Protein AF-A0ABD6HLE8-F1 (afdb_monomer)

Mean predicted aligned error: 6.67 Å

Secondary structure (DSSP, 8-state):
----EEEEEE---STT-TTSTT---EEEEEEETTEEEEEEE--TT--TTTS-HHHHHHHHHHHHHHHT-

Solvent-accessible surface area (backbone atoms only — not comparable to full-atom values): 4334 Å² total; per-residue (Å²): 130,84,68,67,45,80,75,46,80,43,67,80,40,62,79,87,43,84,91,50,83,92,60,35,38,37,34,38,29,34,36,44,93,92,43,79,47,75,47,73,43,66,62,77,92,55,56,72,92,76,51,53,72,68,58,53,43,52,52,52,50,50,56,52,55,60,74,74,107

Sequence (69 aa):
MKKFSITSIRDIDWQSDPSRPGNCNVTVGLNTPAGFTQISFDPGELDVRKSTIEELEKVAIEKFLERLK

pLDDT: mean 77.01, std 11.34, range [45.72, 89.62]

Nearest PDB structures (foldseek):
  2cjr-assembly1_A  TM=3.775E-01  e=2.921E+00  SARS coronavirus TW1
  2gib-assembly1_A  TM=3.722E-01  e=3.509E+00  Severe acute respiratory syndrome-related coronavirus
  7vbf-assembly1_A  TM=3.762E-01  e=3.965E+00  Severe acute respiratory syndrome coronavirus 2
  2hp0-assembly1_B  TM=4.184E-01  e=5.382E+00  Agrobacterium tumefaciens
  1gcu-assembly1_A  TM=2.123E-01  e=8.257E+00  Rattus norvegicus

Foldseek 3Di:
DFDKDWPDKDDQPDLVPPVDQPPGWIWTWIQGPVGIDIDIDDPGPDSPVPDDRVVVSVVRVVRVVVVVD

Structure (mmCIF, N/CA/C/O backbone):
data_AF-A0ABD6HLE8-F1
#
_entry.id   AF-A0ABD6HLE8-F1
#
loop_
_atom_site.group_PDB
_atom_site.id
_atom_site.type_symbol
_atom_site.label_atom_id
_atom_site.label_alt_id
_atom_site.label_comp_id
_atom_site.label_asym_id
_atom_site.label_entity_id
_atom_site.label_seq_id
_atom_site.pdbx_PDB_ins_code
_atom_site.Cartn_x
_atom_site.Cartn_y
_atom_site.Cartn_z
_atom_site.occupancy
_atom_site.B_iso_or_equiv
_atom_site.auth_seq_id
_atom_site.auth_comp_id
_atom_site.auth_asym_id
_atom_site.auth_atom_id
_atom_site.pdbx_PDB_model_num
ATOM 1 N N . MET A 1 1 ? -2.038 13.328 16.620 1.00 45.72 1 MET A N 1
ATOM 2 C CA . MET A 1 1 ? -1.929 12.615 15.329 1.00 45.72 1 MET A CA 1
ATOM 3 C C . MET A 1 1 ? -2.787 11.365 15.405 1.00 45.72 1 MET A C 1
ATOM 5 O O . MET A 1 1 ? -2.631 10.605 16.353 1.00 45.72 1 MET A O 1
ATOM 9 N N . LYS A 1 2 ? -3.751 11.193 14.491 1.00 52.56 2 LYS A N 1
ATOM 10 C CA . LYS A 1 2 ? -4.532 9.951 14.390 1.00 52.56 2 LYS A CA 1
ATOM 11 C C . LYS A 1 2 ? -3.535 8.832 14.051 1.00 52.56 2 LYS A C 1
ATOM 13 O O . LYS A 1 2 ? -2.814 8.979 13.072 1.00 52.56 2 LYS A O 1
ATOM 18 N N . LYS A 1 3 ? -3.412 7.806 14.904 1.00 64.50 3 LYS A N 1
ATOM 19 C CA . LYS A 1 3 ? -2.486 6.684 14.683 1.00 64.50 3 LYS A CA 1
ATOM 20 C C . LYS A 1 3 ? -3.009 5.867 13.508 1.00 64.50 3 LYS A C 1
ATOM 22 O O . LYS A 1 3 ? -3.942 5.090 13.684 1.00 64.50 3 LYS A O 1
ATOM 27 N N . PHE A 1 4 ? -2.445 6.104 12.334 1.00 72.94 4 PHE A N 1
ATOM 28 C CA . PHE A 1 4 ? -2.485 5.130 11.260 1.00 72.94 4 PHE A CA 1
ATOM 29 C C . PHE A 1 4 ? -1.354 4.134 11.506 1.00 72.94 4 PHE A C 1
ATOM 31 O O . PHE A 1 4 ? -0.327 4.495 12.080 1.00 72.94 4 PHE A O 1
ATOM 38 N N . SER A 1 5 ? -1.618 2.867 11.216 1.00 77.31 5 SER A N 1
ATOM 39 C CA . SER A 1 5 ? -0.608 1.815 11.267 1.00 77.31 5 SER A CA 1
ATOM 40 C C . SER A 1 5 ? -0.926 0.791 10.192 1.00 77.31 5 SER A C 1
ATOM 42 O O . SER A 1 5 ? -2.057 0.280 10.161 1.00 77.31 5 SER A O 1
ATOM 44 N N . ILE A 1 6 ? 0.063 0.444 9.372 1.00 79.56 6 ILE A N 1
ATOM 45 C CA . ILE A 1 6 ? -0.029 -0.721 8.490 1.00 79.56 6 ILE A CA 1
ATOM 46 C C . ILE A 1 6 ? -0.141 -1.993 9.331 1.00 79.56 6 ILE A C 1
ATOM 48 O O . ILE A 1 6 ? 0.643 -2.242 10.242 1.00 79.56 6 ILE A O 1
ATOM 52 N N . THR A 1 7 ? -1.123 -2.822 8.994 1.00 80.81 7 THR A N 1
ATOM 53 C CA . THR A 1 7 ? -1.361 -4.131 9.626 1.00 80.81 7 THR A CA 1
ATOM 54 C C . THR A 1 7 ? -1.067 -5.293 8.685 1.00 80.81 7 THR A C 1
ATOM 56 O O . THR A 1 7 ? -0.714 -6.381 9.132 1.00 80.81 7 THR A O 1
ATOM 59 N N . SER A 1 8 ? -1.189 -5.080 7.375 1.00 80.31 8 SER A N 1
ATOM 60 C CA . SER 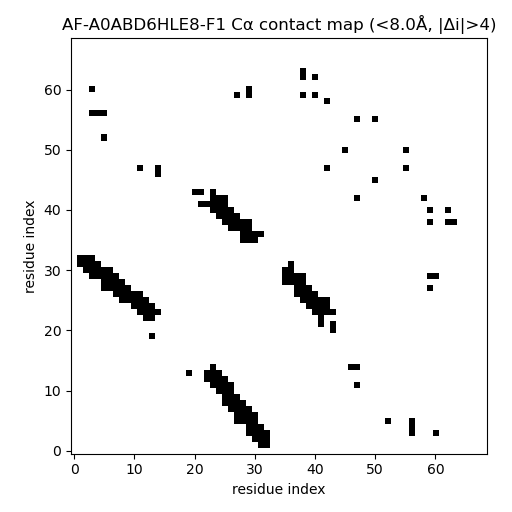A 1 8 ? -0.837 -6.071 6.363 1.00 80.31 8 SER A CA 1
ATOM 61 C C . SER A 1 8 ? -0.614 -5.416 5.010 1.00 80.31 8 SER A C 1
ATOM 63 O O . SER A 1 8 ? -1.332 -4.476 4.671 1.00 80.31 8 SER A O 1
ATOM 65 N N . ILE A 1 9 ? 0.299 -5.982 4.227 1.00 82.31 9 ILE A N 1
ATOM 66 C CA . ILE A 1 9 ? 0.501 -5.674 2.809 1.00 82.31 9 ILE A CA 1
ATOM 67 C C . ILE A 1 9 ? 0.281 -6.987 2.053 1.00 82.31 9 ILE A C 1
ATOM 69 O O . ILE A 1 9 ? 0.890 -7.999 2.408 1.00 82.31 9 ILE A O 1
ATOM 73 N N . ARG A 1 10 ? -0.641 -7.007 1.087 1.00 78.06 10 ARG A N 1
ATOM 74 C CA . ARG A 1 10 ? -1.028 -8.210 0.328 1.00 78.06 10 ARG A CA 1
ATOM 75 C C . ARG A 1 10 ? -1.289 -7.883 -1.140 1.00 78.06 10 ARG A C 1
ATOM 77 O O . ARG A 1 10 ? -1.354 -6.712 -1.510 1.00 78.06 10 ARG A O 1
ATOM 84 N N . ASP A 1 11 ? -1.435 -8.944 -1.930 1.00 73.50 11 ASP A N 1
ATOM 85 C CA . ASP A 1 11 ? -1.791 -8.907 -3.352 1.00 73.50 11 ASP A CA 1
ATOM 86 C C . ASP A 1 11 ? -0.808 -8.096 -4.200 1.00 73.50 11 ASP A C 1
ATOM 88 O O . ASP A 1 11 ? -1.225 -7.413 -5.120 1.00 73.50 11 ASP A O 1
ATOM 92 N N . ILE A 1 12 ? 0.495 -8.155 -3.880 1.00 74.62 12 ILE A N 1
ATOM 93 C CA . ILE A 1 12 ? 1.562 -7.466 -4.627 1.00 74.62 12 ILE A CA 1
ATOM 94 C C . ILE A 1 12 ? 1.778 -8.171 -5.976 1.00 74.62 12 ILE A C 1
ATOM 96 O O . ILE A 1 12 ? 2.777 -8.866 -6.194 1.00 74.62 12 ILE A O 1
ATOM 100 N N . ASP A 1 13 ? 0.818 -8.002 -6.874 1.00 66.38 13 ASP A N 1
ATOM 101 C CA . ASP A 1 13 ? 0.803 -8.621 -8.188 1.00 66.38 13 ASP A CA 1
ATOM 102 C C . ASP A 1 13 ? 1.392 -7.687 -9.251 1.00 66.38 13 ASP A C 1
ATOM 104 O O . ASP A 1 13 ? 1.319 -6.459 -9.175 1.00 66.38 13 ASP A O 1
ATOM 108 N N . TRP A 1 14 ? 2.035 -8.304 -10.245 1.00 63.00 14 TRP A N 1
ATOM 109 C CA . TRP A 1 14 ? 2.489 -7.678 -11.494 1.00 63.00 14 TRP A CA 1
ATOM 110 C C . TRP A 1 14 ? 3.480 -6.497 -11.395 1.00 63.00 14 TRP A C 1
ATOM 112 O O . TRP A 1 14 ? 3.785 -5.889 -12.415 1.00 63.00 14 TRP A O 1
ATOM 122 N N . GLN A 1 15 ? 4.112 -6.258 -10.235 1.00 62.38 15 GLN A N 1
ATOM 123 C CA . GLN A 1 15 ? 5.233 -5.298 -10.083 1.00 62.38 15 GLN A CA 1
ATOM 124 C C . GLN A 1 15 ? 6.424 -5.558 -11.020 1.00 62.38 15 GLN A C 1
ATOM 126 O O . GLN A 1 15 ? 7.223 -4.665 -11.275 1.00 62.38 15 GLN A O 1
ATOM 131 N N . SER A 1 16 ? 6.583 -6.789 -11.510 1.00 58.03 16 SER A N 1
ATOM 132 C CA . SER A 1 16 ? 7.696 -7.175 -12.380 1.00 58.03 16 SER A CA 1
ATOM 133 C C . SER A 1 16 ? 7.433 -6.971 -13.874 1.00 58.03 16 SER A C 1
ATOM 135 O O . SER A 1 16 ? 8.351 -7.203 -14.657 1.00 58.03 16 SER A O 1
ATOM 137 N N . ASP A 1 17 ? 6.217 -6.591 -14.284 1.00 61.38 17 ASP A N 1
ATOM 138 C CA . ASP A 1 17 ? 5.872 -6.387 -15.695 1.00 61.38 17 ASP A CA 1
ATOM 139 C C . ASP A 1 17 ? 5.578 -4.903 -15.995 1.00 61.38 17 ASP A C 1
ATOM 141 O O . ASP A 1 17 ? 4.420 -4.475 -15.980 1.00 61.38 17 ASP A O 1
ATOM 145 N N . PRO A 1 18 ? 6.615 -4.101 -16.305 1.00 55.66 18 PRO A N 1
ATOM 146 C CA . PRO A 1 18 ? 6.458 -2.686 -16.637 1.00 55.66 18 PRO A CA 1
ATOM 147 C C . PRO A 1 18 ? 5.694 -2.447 -17.952 1.00 55.66 18 PRO A C 1
ATOM 149 O O . PRO A 1 18 ? 5.358 -1.305 -18.255 1.00 55.66 18 PRO A O 1
ATOM 152 N N . SER A 1 19 ? 5.398 -3.493 -18.740 1.00 59.59 19 SER A N 1
ATOM 153 C CA . SER A 1 19 ? 4.607 -3.375 -19.974 1.00 59.59 19 SER A CA 1
ATOM 154 C C . SER A 1 19 ? 3.096 -3.286 -19.726 1.00 59.59 19 SER A C 1
ATOM 156 O O . SER A 1 19 ? 2.330 -3.052 -20.663 1.00 59.59 19 SER A O 1
ATOM 158 N N . ARG A 1 20 ? 2.656 -3.438 -18.468 1.00 57.47 20 ARG A N 1
ATOM 159 C CA . ARG A 1 20 ? 1.249 -3.362 -18.054 1.00 57.47 20 ARG A CA 1
ATOM 160 C C . ARG A 1 20 ? 1.010 -2.210 -17.068 1.00 57.47 20 ARG A C 1
ATOM 162 O O . ARG A 1 20 ? 0.789 -2.463 -15.882 1.00 57.47 20 ARG A O 1
ATOM 169 N N . PRO A 1 21 ? 1.027 -0.949 -17.534 1.00 49.75 21 PRO A N 1
ATOM 170 C CA . PRO A 1 21 ? 0.648 0.186 -16.698 1.00 49.75 21 PRO A CA 1
ATOM 171 C C . PRO A 1 21 ? -0.815 0.035 -16.247 1.00 49.75 21 PRO A C 1
ATOM 173 O O . PRO A 1 21 ? -1.686 -0.246 -17.071 1.00 49.75 21 PRO A O 1
ATOM 176 N N . GLY A 1 22 ? -1.087 0.196 -14.949 1.00 52.59 22 GLY A N 1
ATOM 177 C CA . GLY A 1 22 ? -2.449 0.172 -14.395 1.00 52.59 22 GLY A CA 1
ATOM 178 C C . GLY A 1 22 ? -2.900 -1.131 -13.729 1.00 52.59 22 GLY A C 1
ATOM 179 O O . GLY A 1 22 ? -4.077 -1.249 -13.398 1.00 52.59 22 GLY A O 1
ATOM 180 N N . ASN A 1 23 ? -2.020 -2.127 -13.567 1.00 56.16 23 ASN A N 1
ATOM 181 C CA . ASN A 1 23 ? -2.405 -3.433 -13.017 1.00 56.16 23 ASN A CA 1
ATOM 182 C C . ASN A 1 23 ? -1.693 -3.819 -11.719 1.00 56.16 23 ASN A C 1
ATOM 184 O O . ASN A 1 23 ? -2.118 -4.780 -11.083 1.00 56.16 23 ASN A O 1
ATOM 188 N N . CYS A 1 24 ? -0.659 -3.103 -11.273 1.00 62.50 24 CYS A N 1
ATOM 189 C CA . CYS A 1 24 ? -0.156 -3.371 -9.934 1.00 62.50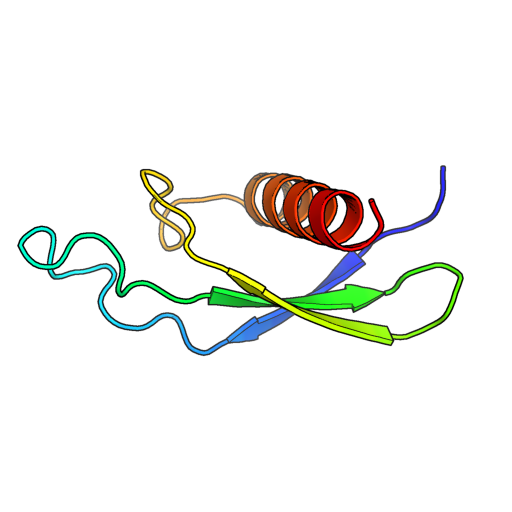 24 CYS A CA 1
ATOM 190 C C . CYS A 1 24 ? -1.214 -2.904 -8.939 1.00 62.50 24 CYS A C 1
ATOM 192 O O . CYS A 1 24 ? -1.487 -1.719 -8.854 1.00 62.50 24 CYS A O 1
ATOM 194 N N . ASN A 1 25 ? -1.831 -3.823 -8.210 1.00 74.69 25 ASN A N 1
ATOM 195 C CA . ASN A 1 25 ? -2.626 -3.464 -7.049 1.00 74.69 25 ASN A CA 1
ATOM 196 C C . ASN A 1 25 ? -1.819 -3.829 -5.817 1.00 74.69 25 ASN A C 1
ATOM 198 O O . ASN A 1 25 ? -1.130 -4.839 -5.803 1.00 74.69 25 ASN A O 1
ATOM 202 N N . VAL A 1 26 ? -1.884 -3.001 -4.785 1.00 81.31 26 VAL A N 1
ATOM 203 C CA . VAL A 1 26 ? -1.379 -3.355 -3.464 1.00 81.31 26 VAL A CA 1
ATOM 204 C C . VAL A 1 26 ? -2.476 -3.094 -2.466 1.00 81.31 26 VAL A C 1
ATOM 206 O O . VAL A 1 26 ? -3.022 -1.993 -2.403 1.00 81.31 26 VAL A O 1
ATOM 209 N N . THR A 1 27 ? -2.798 -4.122 -1.688 1.00 86.50 27 THR A N 1
ATOM 210 C CA . THR A 1 27 ? -3.793 -4.035 -0.627 1.00 86.50 27 THR A CA 1
ATOM 211 C C . THR A 1 27 ? -3.092 -3.776 0.697 1.00 86.50 27 THR A C 1
ATOM 213 O O . THR A 1 27 ? -2.356 -4.626 1.204 1.00 86.50 27 THR A O 1
ATOM 216 N N . VAL A 1 28 ? -3.355 -2.611 1.286 1.00 87.56 28 VAL A N 1
ATOM 217 C CA . VAL A 1 28 ? -2.850 -2.221 2.603 1.00 87.56 28 VAL A CA 1
ATOM 218 C C . VAL A 1 28 ? -3.992 -2.218 3.612 1.00 87.56 28 VAL A C 1
ATOM 220 O O . VAL A 1 28 ? -5.023 -1.572 3.419 1.00 87.56 28 VAL A O 1
ATOM 223 N N . GLY A 1 29 ? -3.804 -2.947 4.710 1.00 88.31 29 GLY A N 1
ATOM 224 C CA . GLY A 1 29 ? -4.670 -2.866 5.883 1.00 88.31 29 GLY A CA 1
ATOM 225 C C . GLY A 1 29 ? -4.233 -1.709 6.775 1.00 88.31 29 GLY A C 1
ATOM 226 O O . GLY A 1 29 ? -3.105 -1.716 7.269 1.00 88.31 29 GLY A O 1
ATOM 227 N N . LEU A 1 30 ? -5.117 -0.747 7.017 1.00 85.88 30 LEU A N 1
ATOM 228 C CA . LEU A 1 30 ? -4.872 0.427 7.850 1.00 85.88 30 LEU A CA 1
ATOM 229 C C . LEU A 1 30 ? -5.773 0.402 9.084 1.00 85.88 30 LEU A C 1
ATOM 231 O O . LEU A 1 30 ? -6.993 0.284 8.976 1.00 85.88 30 LEU A O 1
ATOM 235 N N . ASN A 1 31 ? -5.190 0.609 10.263 1.00 86.06 31 ASN A N 1
ATOM 236 C CA . ASN A 1 31 ? -5.985 1.029 11.414 1.00 86.06 31 ASN A CA 1
ATOM 237 C C . ASN A 1 31 ? -6.244 2.528 11.324 1.00 86.06 31 ASN A C 1
ATOM 239 O O . ASN A 1 31 ? -5.315 3.322 11.235 1.00 86.06 31 ASN A O 1
ATOM 243 N N . THR A 1 32 ? -7.511 2.918 11.366 1.00 81.94 32 THR A N 1
ATOM 244 C CA . THR A 1 32 ? -7.932 4.316 11.445 1.00 81.94 32 THR A CA 1
ATOM 245 C C . THR A 1 32 ? -8.629 4.553 12.787 1.00 81.94 32 THR A C 1
ATOM 247 O O . THR A 1 32 ? -9.026 3.597 13.455 1.00 81.94 32 THR A O 1
ATOM 250 N N . PRO A 1 33 ? -8.872 5.809 13.197 1.00 81.56 33 PRO A N 1
ATOM 251 C CA . PRO A 1 33 ? -9.671 6.081 14.395 1.00 81.56 33 PRO A CA 1
ATOM 252 C C . PRO A 1 33 ? -11.109 5.558 14.333 1.00 81.56 33 PRO A C 1
ATOM 254 O O . PRO A 1 33 ? -11.744 5.443 15.374 1.00 81.56 33 PRO A O 1
ATOM 257 N N . ALA A 1 34 ? -11.628 5.280 13.134 1.00 81.81 34 ALA A N 1
ATOM 258 C CA . ALA A 1 34 ? -12.957 4.709 12.930 1.00 81.81 34 ALA A CA 1
ATOM 259 C C . ALA A 1 34 ? -12.949 3.168 12.922 1.00 81.81 34 ALA A C 1
ATOM 261 O O . ALA A 1 34 ? -14.003 2.555 12.792 1.00 81.81 34 ALA A O 1
ATOM 262 N N . GLY A 1 35 ? -11.775 2.545 13.060 1.00 84.88 35 GLY A N 1
ATOM 263 C CA . GLY A 1 35 ? -11.588 1.101 12.975 1.00 84.88 35 GLY A CA 1
ATOM 264 C C . GLY A 1 35 ? -10.659 0.686 11.836 1.00 84.88 35 GLY A C 1
ATOM 265 O O . GLY A 1 35 ? -10.029 1.516 11.170 1.00 84.88 35 GLY A O 1
ATOM 266 N N . PHE A 1 36 ? -10.558 -0.626 11.648 1.00 86.81 36 PHE A N 1
ATOM 267 C CA . PHE A 1 36 ? -9.759 -1.247 10.598 1.00 86.81 36 PHE A CA 1
ATOM 268 C C . PHE A 1 36 ? -10.394 -1.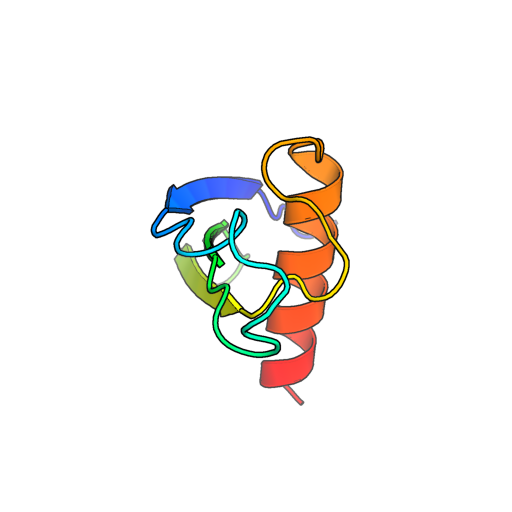032 9.219 1.00 86.81 36 PHE A C 1
ATOM 270 O O . PHE A 1 36 ? -11.598 -1.218 9.049 1.00 86.81 36 PHE A O 1
ATOM 277 N N . THR A 1 37 ? -9.576 -0.677 8.231 1.00 87.50 37 THR A N 1
ATOM 278 C CA . THR A 1 37 ? -9.975 -0.567 6.826 1.00 87.50 37 THR A CA 1
ATOM 279 C C . THR A 1 37 ? -8.931 -1.207 5.919 1.00 87.50 37 THR A C 1
ATOM 281 O O . THR A 1 37 ? -7.750 -1.261 6.260 1.00 87.50 37 THR A O 1
ATOM 284 N N . GLN A 1 38 ? -9.356 -1.683 4.752 1.00 88.38 38 GLN A N 1
ATOM 285 C CA . GLN A 1 38 ? -8.465 -2.197 3.714 1.00 88.38 38 GLN A CA 1
ATOM 286 C C . GLN A 1 38 ? -8.570 -1.328 2.472 1.00 88.38 38 GLN A C 1
ATOM 288 O O . GLN A 1 38 ? -9.664 -0.947 2.054 1.00 88.38 38 GLN A O 1
ATOM 293 N N . ILE A 1 39 ? -7.421 -1.018 1.881 1.00 85.38 39 ILE A N 1
ATOM 294 C CA . ILE A 1 39 ? -7.337 -0.177 0.693 1.00 85.38 39 ILE A CA 1
ATOM 295 C C . ILE A 1 39 ? -6.429 -0.848 -0.311 1.00 85.38 39 ILE A C 1
ATOM 297 O O . ILE A 1 39 ? -5.234 -0.988 -0.074 1.00 85.38 39 ILE A O 1
ATOM 301 N N . SER A 1 40 ? -7.012 -1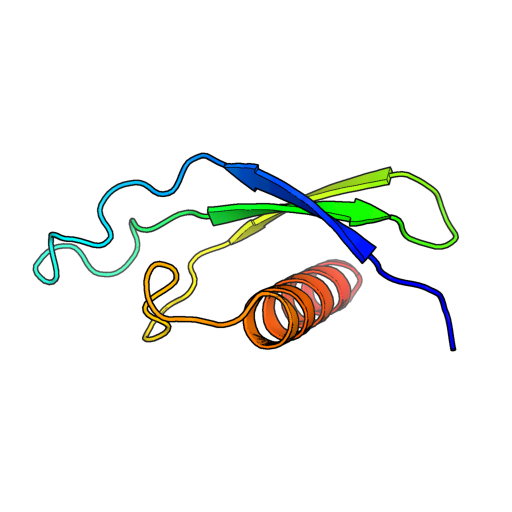.212 -1.445 1.00 86.06 40 SER A N 1
ATOM 302 C CA . SER A 1 40 ? -6.280 -1.629 -2.635 1.00 86.06 40 SER A CA 1
ATOM 303 C C . SER A 1 40 ? -6.075 -0.421 -3.538 1.00 86.06 40 SER A C 1
ATOM 305 O O . SER A 1 40 ? -7.051 0.269 -3.845 1.00 86.06 40 SER A O 1
ATOM 307 N N . PHE A 1 41 ? -4.840 -0.136 -3.930 1.00 81.88 41 PHE A N 1
ATOM 308 C CA . PHE A 1 41 ? -4.509 0.971 -4.829 1.00 81.88 41 PHE A CA 1
ATOM 309 C C . PHE A 1 41 ? -3.378 0.595 -5.786 1.00 81.88 41 PHE A C 1
ATOM 311 O O . PHE A 1 41 ? -2.597 -0.308 -5.486 1.00 81.88 41 PHE A O 1
ATOM 318 N N . ASP A 1 42 ? -3.286 1.319 -6.904 1.00 81.31 42 ASP A N 1
ATOM 319 C CA . ASP A 1 42 ? -2.127 1.245 -7.791 1.00 81.31 42 ASP A CA 1
ATOM 320 C C . ASP A 1 42 ? -0.993 2.116 -7.230 1.00 81.31 42 ASP A C 1
ATOM 322 O O . ASP A 1 42 ? -1.194 3.327 -7.061 1.00 81.31 42 ASP A O 1
ATOM 326 N N . PRO A 1 43 ? 0.169 1.530 -6.884 1.00 74.69 43 PRO A N 1
ATOM 327 C CA . PRO A 1 43 ? 1.317 2.279 -6.387 1.00 74.69 43 PRO A CA 1
ATOM 328 C C . PRO A 1 43 ? 1.966 3.173 -7.462 1.00 74.69 43 PRO A C 1
ATOM 330 O O . PRO A 1 43 ? 2.797 4.017 -7.125 1.00 74.69 43 PRO A O 1
ATOM 333 N N . GLY A 1 44 ? 1.585 3.042 -8.737 1.00 75.44 44 GLY A N 1
ATOM 334 C CA . GLY A 1 44 ? 2.094 3.850 -9.839 1.00 75.44 44 GLY A CA 1
ATOM 335 C C . GLY A 1 44 ? 3.580 3.595 -10.077 1.00 75.44 44 GLY A C 1
ATOM 336 O O . GLY A 1 44 ? 3.994 2.468 -10.329 1.00 75.44 44 GLY A O 1
ATOM 337 N N . GLU A 1 45 ? 4.396 4.647 -9.986 1.00 71.38 45 GLU A N 1
ATOM 338 C CA . GLU A 1 45 ? 5.858 4.553 -10.131 1.00 71.38 45 GLU A CA 1
ATOM 339 C C . GLU A 1 45 ? 6.559 3.976 -8.886 1.00 71.38 45 GLU A C 1
ATOM 341 O O . GLU A 1 45 ? 7.766 3.724 -8.914 1.00 71.38 45 GLU A O 1
ATOM 346 N N . LEU A 1 46 ? 5.832 3.764 -7.782 1.00 76.56 46 LEU A N 1
ATOM 347 C CA . LEU A 1 46 ? 6.404 3.241 -6.546 1.00 76.56 46 LEU A CA 1
ATOM 348 C C . LEU A 1 46 ? 6.692 1.730 -6.657 1.00 76.56 46 LEU A C 1
ATOM 350 O O . LEU A 1 46 ? 5.790 0.893 -6.764 1.00 76.56 46 LEU A O 1
ATOM 354 N N . ASP A 1 47 ? 7.975 1.375 -6.566 1.00 76.69 47 ASP A N 1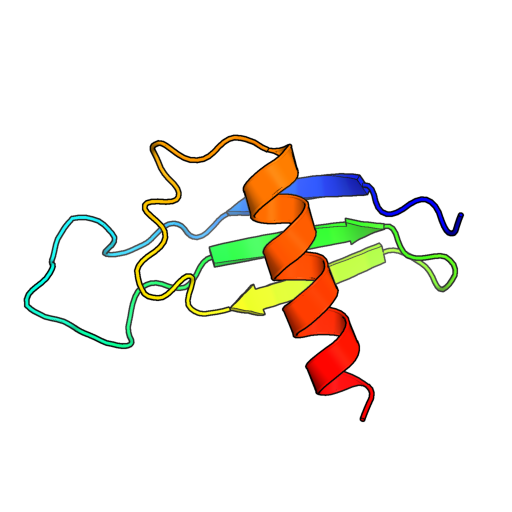
ATOM 355 C CA . ASP A 1 47 ? 8.438 -0.014 -6.451 1.00 76.69 47 ASP A CA 1
ATOM 356 C C . ASP A 1 47 ? 8.229 -0.517 -5.015 1.00 76.69 47 ASP A C 1
ATOM 358 O O . ASP A 1 47 ? 9.106 -0.409 -4.157 1.00 76.69 47 ASP A O 1
ATOM 362 N N . VAL A 1 48 ? 7.056 -1.098 -4.761 1.00 77.56 48 VAL A N 1
ATOM 363 C CA . VAL A 1 48 ? 6.601 -1.578 -3.448 1.00 77.56 48 VAL A CA 1
ATOM 364 C C . VAL A 1 48 ? 7.533 -2.639 -2.859 1.00 77.56 48 VAL A C 1
ATOM 366 O O . VAL A 1 48 ? 7.591 -2.788 -1.640 1.00 77.56 48 VAL A O 1
ATOM 369 N N . ARG A 1 49 ? 8.305 -3.357 -3.688 1.00 76.12 49 ARG A N 1
ATOM 370 C CA . ARG A 1 49 ? 9.302 -4.329 -3.203 1.00 76.12 49 ARG A CA 1
ATOM 371 C C . ARG A 1 49 ? 10.557 -3.670 -2.639 1.00 76.12 49 ARG A C 1
ATOM 373 O O . ARG A 1 49 ? 11.264 -4.310 -1.862 1.00 76.12 49 ARG A O 1
ATOM 380 N N . LYS A 1 50 ? 10.858 -2.439 -3.051 1.00 81.06 50 LYS A N 1
ATOM 381 C CA . LYS A 1 50 ? 12.005 -1.660 -2.563 1.00 81.06 50 LYS A CA 1
ATOM 382 C C . LYS A 1 50 ? 11.610 -0.545 -1.600 1.00 81.06 50 LYS A C 1
ATOM 384 O O . LYS A 1 50 ? 12.487 -0.012 -0.926 1.00 81.06 50 LYS A O 1
ATOM 389 N N . SER A 1 51 ? 10.329 -0.198 -1.535 1.00 82.44 51 SER A N 1
ATOM 390 C CA . SER A 1 51 ? 9.819 0.815 -0.620 1.00 82.44 51 SER A CA 1
ATOM 391 C C . SER A 1 51 ? 9.925 0.395 0.838 1.00 82.44 51 SER A C 1
ATOM 393 O O . SER A 1 51 ? 9.786 -0.773 1.209 1.00 82.44 51 SER A O 1
ATOM 395 N N . THR A 1 52 ? 10.110 1.394 1.687 1.00 85.62 52 THR A N 1
ATOM 396 C CA . THR A 1 52 ? 9.966 1.252 3.130 1.00 85.62 52 THR A CA 1
ATOM 397 C C . THR A 1 52 ? 8.490 1.155 3.526 1.00 85.62 52 THR A C 1
ATOM 399 O O . THR A 1 52 ? 7.586 1.579 2.803 1.00 85.62 52 THR A O 1
ATOM 402 N N . ILE A 1 53 ? 8.234 0.624 4.723 1.00 82.69 53 ILE A N 1
ATOM 403 C CA . ILE A 1 53 ? 6.878 0.550 5.284 1.00 82.69 53 ILE A CA 1
ATOM 404 C C . ILE A 1 53 ? 6.282 1.960 5.457 1.00 82.69 53 ILE A C 1
ATOM 406 O O . ILE A 1 53 ? 5.097 2.148 5.196 1.00 82.69 53 ILE A O 1
ATOM 410 N N . GLU A 1 54 ? 7.090 2.955 5.838 1.00 85.19 54 GLU A N 1
ATOM 411 C CA . GLU A 1 54 ? 6.640 4.344 6.026 1.00 85.19 54 GLU A CA 1
ATOM 412 C C . GLU A 1 54 ? 6.171 4.994 4.713 1.00 85.19 54 GLU A C 1
ATOM 414 O O . GLU A 1 54 ? 5.154 5.689 4.687 1.00 85.19 54 GLU A O 1
ATOM 419 N N . GLU A 1 55 ? 6.866 4.740 3.601 1.00 85.69 55 GLU A N 1
ATOM 420 C CA . GLU A 1 55 ? 6.463 5.244 2.280 1.00 85.69 55 GLU A CA 1
ATOM 421 C C . GLU A 1 55 ? 5.133 4.635 1.830 1.00 85.69 55 GLU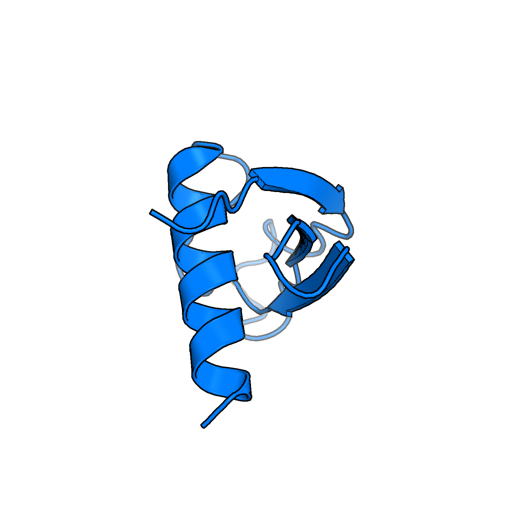 A C 1
ATOM 423 O O . GLU A 1 55 ? 4.238 5.354 1.378 1.00 85.69 55 GLU A O 1
ATOM 428 N N . LEU A 1 56 ? 4.971 3.322 2.013 1.00 84.12 56 LEU A N 1
ATOM 429 C CA . LEU A 1 56 ? 3.720 2.629 1.702 1.00 84.12 56 LEU A CA 1
ATOM 430 C C . LEU A 1 56 ? 2.569 3.119 2.577 1.00 84.12 56 LEU A C 1
ATOM 432 O O . LEU A 1 56 ? 1.443 3.254 2.097 1.00 84.12 56 LEU A O 1
ATOM 436 N N . GLU A 1 57 ? 2.844 3.416 3.846 1.00 85.62 57 GLU A N 1
ATOM 437 C CA . GLU A 1 57 ? 1.849 3.946 4.773 1.00 85.62 57 GLU A CA 1
ATOM 438 C C . GLU A 1 57 ? 1.363 5.319 4.323 1.00 85.62 57 GLU A C 1
ATOM 440 O O . GLU A 1 57 ? 0.156 5.559 4.270 1.00 85.62 57 GLU A O 1
ATOM 445 N N . LYS A 1 58 ? 2.288 6.197 3.929 1.00 87.75 58 LYS A N 1
ATOM 446 C CA . LYS A 1 58 ? 1.953 7.529 3.434 1.00 87.75 58 LYS A CA 1
ATOM 447 C C . LYS A 1 58 ? 1.045 7.463 2.206 1.00 87.75 58 LYS A C 1
ATOM 449 O O . LYS A 1 58 ? -0.005 8.104 2.208 1.00 87.75 58 LYS A O 1
ATOM 454 N N . VAL A 1 59 ? 1.393 6.651 1.204 1.00 87.69 59 VAL A N 1
ATOM 455 C CA . VAL A 1 59 ? 0.570 6.508 -0.010 1.00 87.69 59 VAL A CA 1
ATOM 456 C C . VAL A 1 59 ? -0.791 5.894 0.319 1.00 87.69 59 VAL A C 1
ATOM 458 O O . VAL A 1 59 ? -1.818 6.389 -0.143 1.00 87.69 59 VAL A O 1
ATOM 461 N N . ALA A 1 60 ? -0.835 4.866 1.170 1.00 86.56 60 ALA A N 1
ATOM 462 C CA . ALA A 1 60 ? -2.092 4.245 1.574 1.00 86.56 60 ALA A CA 1
ATOM 463 C C . ALA A 1 60 ? -3.020 5.236 2.304 1.00 86.56 60 ALA A C 1
ATOM 465 O O . ALA A 1 60 ? -4.226 5.252 2.050 1.00 86.56 60 ALA A O 1
ATOM 466 N N . ILE A 1 61 ? -2.474 6.095 3.175 1.00 88.12 61 ILE A N 1
ATOM 467 C CA . ILE A 1 61 ? -3.229 7.157 3.857 1.00 88.12 61 ILE A CA 1
ATOM 468 C C . ILE A 1 61 ? -3.702 8.219 2.860 1.00 88.12 61 ILE A C 1
ATOM 470 O O . ILE A 1 61 ? -4.856 8.638 2.928 1.00 88.12 61 ILE A O 1
ATOM 474 N N . GLU A 1 62 ? -2.856 8.655 1.927 1.00 89.62 62 GLU A N 1
ATOM 475 C CA . GLU A 1 62 ? -3.243 9.622 0.892 1.00 89.62 62 GLU A CA 1
ATOM 476 C C . GLU A 1 62 ? -4.405 9.083 0.047 1.00 89.62 62 GLU A C 1
ATOM 478 O O . GLU A 1 62 ? -5.434 9.750 -0.079 1.00 89.62 62 GLU A O 1
ATOM 483 N N . LYS A 1 63 ? -4.316 7.828 -0.414 1.00 88.06 63 LYS A N 1
ATOM 484 C CA . LYS A 1 63 ? -5.398 7.150 -1.144 1.00 88.06 63 LYS A CA 1
ATOM 485 C C . LYS A 1 63 ? -6.656 6.946 -0.309 1.00 88.06 63 LYS A C 1
ATOM 487 O O . LYS A 1 63 ? -7.761 7.048 -0.842 1.00 88.06 63 LYS A O 1
ATOM 492 N N . PHE A 1 64 ? -6.525 6.699 0.993 1.00 87.25 64 PHE A N 1
ATOM 493 C CA . PHE A 1 64 ? -7.676 6.665 1.895 1.00 87.25 64 PHE A CA 1
ATOM 494 C C . PHE A 1 64 ? -8.404 8.005 1.939 1.00 87.25 64 PHE A C 1
ATOM 496 O O . PHE A 1 64 ? -9.623 8.056 1.799 1.00 87.25 64 PHE A O 1
ATOM 503 N N . LEU A 1 65 ? -7.653 9.088 2.136 1.00 87.19 65 LEU A N 1
ATOM 504 C CA . LEU A 1 65 ? -8.202 10.432 2.272 1.00 87.19 65 LEU A CA 1
ATOM 505 C C . LEU A 1 65 ? -8.795 10.946 0.955 1.00 87.19 65 LEU A C 1
ATOM 507 O O . LEU A 1 65 ? -9.798 11.651 0.998 1.00 87.19 65 LEU A O 1
ATOM 51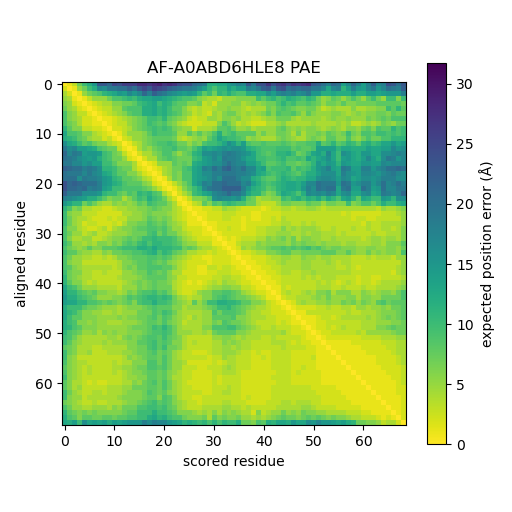1 N N . GLU A 1 66 ? -8.220 10.578 -0.195 1.00 88.06 66 GLU A N 1
ATOM 512 C CA . GLU A 1 66 ? -8.805 10.836 -1.518 1.00 88.06 66 GLU A CA 1
ATOM 513 C C . GLU A 1 66 ? -10.207 10.225 -1.650 1.00 88.06 66 GLU A C 1
ATOM 515 O O . GLU A 1 66 ? -11.100 10.890 -2.159 1.00 88.06 66 GLU A O 1
ATOM 520 N N . ARG A 1 67 ? -10.429 9.001 -1.146 1.00 83.50 67 ARG A N 1
ATOM 521 C CA . ARG A 1 67 ? -11.735 8.312 -1.211 1.00 83.50 67 ARG A CA 1
ATOM 522 C C . ARG A 1 67 ? -12.799 8.869 -0.265 1.00 83.50 67 ARG A C 1
ATOM 524 O O . ARG A 1 67 ? -13.965 8.510 -0.398 1.00 83.50 67 ARG A O 1
ATOM 531 N N . LEU A 1 68 ? -12.401 9.664 0.727 1.00 82.31 68 LEU A N 1
ATOM 532 C CA . LEU A 1 68 ? -13.323 10.305 1.670 1.00 82.31 68 LEU A CA 1
ATOM 533 C C . LEU A 1 68 ? -13.824 11.674 1.183 1.00 82.31 68 LEU A C 1
ATOM 535 O O . LEU A 1 68 ? -14.680 12.258 1.849 1.00 82.31 68 LEU A O 1
ATOM 539 N N . LYS A 1 69 ? -13.264 12.198 0.087 1.00 72.12 69 LYS A N 1
ATOM 540 C CA . LYS A 1 69 ? -13.713 13.427 -0.578 1.00 72.12 69 LYS A CA 1
ATOM 541 C C . LYS A 1 69 ? -14.753 13.107 -1.642 1.00 72.12 69 LYS A C 1
ATOM 543 O O . LYS A 1 69 ? -15.654 13.956 -1.803 1.00 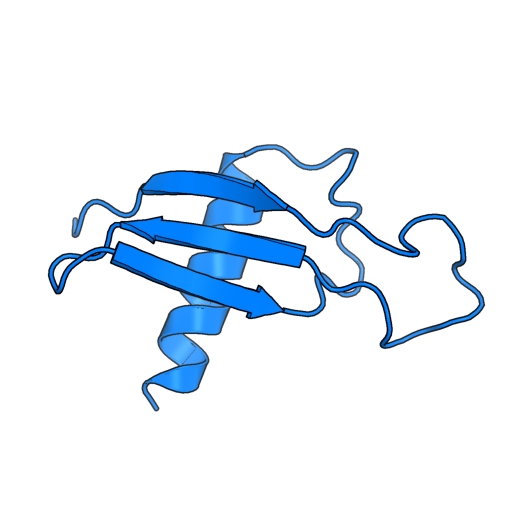72.12 69 LYS A O 1
#

Radius of gyration: 12.09 Å; Cα contacts (8 Å, |Δi|>4): 103; ch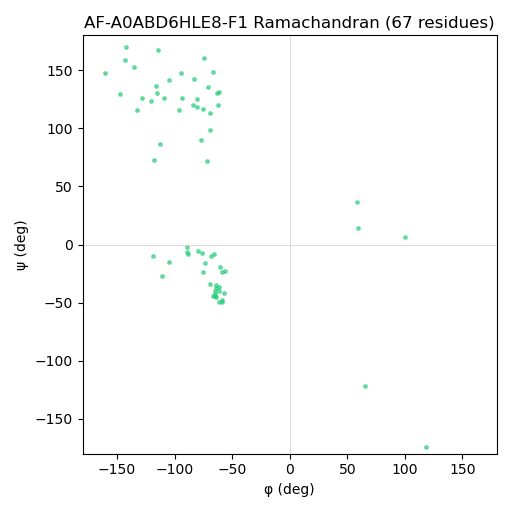ains: 1; bounding box: 26×22×35 Å

Organism: Serratia marcescens (NCBI:txid615)